Protein AF-A0A8S2UIT4-F1 (afdb_monomer_lite)

Sequence (67 aa):
MIKASEGGGGKGIRKCTKSTEFEHLFRQVQTEVPGSPIFLMKYADSCRHLEVQIIADESGQAISLFG

Organism: NCBI:txid392030

Foldseek 3Di:
DKAFPPDDPPWLDDDDDDPVCVVVSNVRSCVRPPPTDIDDDDDDPPDDDDDWDWDDDPVGDIDTDGD

InterPro domains:
  IPR005479 Carbamoyl phosphate synthase, ATP-binding domain [PF02786] (1-65)
  IPR049076 Acetyl-CoA carboxylase [PTHR45728] (1-67)

Secondary structure (DSSP, 8-state):
-EEETT--TTTTEE---SGGGHHHHHHHHHHHSTT--EEE-PPPPS-------EEE-TTS-EEE---

Radius of gyration: 16.32 Å; chains: 1; bounding box: 31×27×43 Å

pLDDT: mean 97.26, std 1.67, range [89.31, 98.62]

Structure (mmCIF, N/CA/C/O backbone):
data_AF-A0A8S2UIT4-F1
#
_entry.id   AF-A0A8S2UIT4-F1
#
loop_
_atom_site.group_PDB
_atom_site.id
_atom_site.type_symbol
_atom_site.label_atom_id
_atom_site.label_alt_id
_atom_site.label_comp_id
_atom_site.label_asym_id
_atom_site.label_entity_id
_atom_site.label_seq_id
_atom_site.pdbx_PDB_ins_code
_atom_site.Cartn_x
_atom_site.Cartn_y
_atom_site.Cartn_z
_atom_site.occupancy
_atom_site.B_iso_or_equiv
_atom_site.auth_seq_id
_atom_site.auth_comp_id
_atom_site.auth_asym_id
_atom_site.auth_atom_id
_atom_si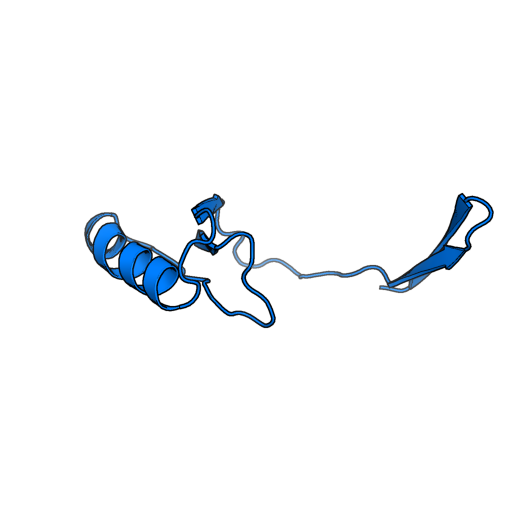te.pdbx_PDB_model_num
ATOM 1 N N . MET A 1 1 ? -10.792 1.272 5.045 1.00 97.25 1 MET A N 1
ATOM 2 C CA . MET A 1 1 ? -9.348 1.341 5.351 1.00 97.25 1 MET A CA 1
ATOM 3 C C . MET A 1 1 ? -8.968 2.792 5.543 1.00 97.25 1 MET A C 1
ATOM 5 O O . MET A 1 1 ? -9.421 3.612 4.753 1.00 97.25 1 MET A O 1
ATOM 9 N N . ILE A 1 2 ? -8.169 3.081 6.565 1.00 98.44 2 ILE A N 1
ATOM 10 C CA . ILE A 1 2 ? -7.511 4.372 6.788 1.00 98.44 2 ILE A CA 1
ATOM 11 C C . ILE A 1 2 ? -6.066 4.209 6.316 1.00 98.44 2 ILE A C 1
ATOM 13 O O . ILE A 1 2 ? -5.420 3.239 6.726 1.00 98.44 2 ILE A O 1
ATOM 17 N N . LYS A 1 3 ? -5.592 5.082 5.423 1.00 98.56 3 LYS A N 1
ATOM 18 C CA . LYS A 1 3 ? -4.263 4.976 4.810 1.00 98.56 3 LYS A CA 1
ATOM 19 C C . LYS A 1 3 ? -3.553 6.323 4.743 1.00 98.56 3 LYS A C 1
ATOM 21 O O . LYS A 1 3 ? -4.142 7.284 4.259 1.00 98.56 3 LYS A O 1
ATOM 26 N N . ALA A 1 4 ? -2.294 6.358 5.163 1.00 98.62 4 ALA A N 1
ATOM 27 C CA . ALA A 1 4 ? -1.361 7.425 4.812 1.00 98.62 4 ALA A CA 1
ATOM 28 C C . ALA A 1 4 ? -0.934 7.287 3.338 1.00 98.62 4 ALA A C 1
ATOM 30 O O . ALA A 1 4 ? -0.726 6.168 2.861 1.00 98.62 4 ALA A O 1
ATOM 31 N N . SER A 1 5 ? -0.810 8.399 2.612 1.00 97.88 5 SER A N 1
ATOM 32 C CA . SER A 1 5 ? -0.418 8.413 1.194 1.00 97.88 5 SER A CA 1
ATOM 33 C C . SER A 1 5 ? 1.058 8.095 0.973 1.00 97.88 5 SER A C 1
ATOM 35 O O . SER A 1 5 ? 1.416 7.567 -0.072 1.00 97.88 5 SER A O 1
ATOM 37 N N . GLU A 1 6 ? 1.901 8.394 1.958 1.00 98.06 6 GLU A N 1
ATOM 38 C CA . GLU A 1 6 ? 3.362 8.242 1.891 1.00 98.06 6 GLU A CA 1
ATOM 39 C C . GLU A 1 6 ? 3.848 7.038 2.720 1.00 98.06 6 GLU A C 1
ATOM 41 O O . GLU A 1 6 ? 5.033 6.896 3.017 1.00 98.06 6 GLU A O 1
ATOM 46 N N . GLY A 1 7 ? 2.929 6.149 3.114 1.00 94.25 7 GLY A N 1
ATOM 47 C CA . GLY A 1 7 ? 3.250 4.897 3.795 1.00 94.25 7 GLY A CA 1
ATOM 48 C C . GLY A 1 7 ? 3.779 3.828 2.831 1.00 94.25 7 GLY A C 1
ATOM 49 O O . GLY A 1 7 ? 3.214 3.610 1.762 1.00 94.25 7 GLY A O 1
ATOM 50 N N . GLY A 1 8 ? 4.837 3.114 3.227 1.00 93.69 8 GLY A N 1
ATOM 51 C CA . GLY A 1 8 ? 5.430 2.005 2.469 1.00 93.69 8 GLY A CA 1
ATOM 52 C C . GLY A 1 8 ? 5.573 0.735 3.311 1.00 93.69 8 GLY A C 1
ATOM 53 O O . GLY A 1 8 ? 5.661 0.800 4.538 1.00 93.69 8 GLY A O 1
ATOM 54 N N . GLY A 1 9 ? 5.573 -0.437 2.667 1.00 93.50 9 GLY A N 1
ATOM 55 C CA . GLY A 1 9 ? 5.792 -1.724 3.349 1.00 93.50 9 GLY A CA 1
ATOM 56 C C . GLY A 1 9 ? 4.734 -2.077 4.403 1.00 93.50 9 GLY A C 1
ATOM 57 O O . GLY A 1 9 ? 5.045 -2.719 5.400 1.00 93.50 9 GLY A O 1
ATOM 58 N N . GLY A 1 10 ? 3.494 -1.612 4.221 1.00 92.81 10 GLY A N 1
ATOM 59 C CA . GLY A 1 10 ? 2.398 -1.827 5.171 1.00 92.81 10 GLY A CA 1
ATOM 60 C C . GLY A 1 10 ? 2.263 -0.759 6.262 1.00 92.81 10 GLY A C 1
ATOM 61 O O . GLY A 1 10 ? 1.293 -0.807 7.020 1.00 92.81 10 GLY A O 1
ATOM 62 N N . LYS A 1 11 ? 3.174 0.224 6.326 1.00 96.69 11 LYS A N 1
ATOM 63 C CA . LYS A 1 11 ? 3.092 1.311 7.307 1.00 96.69 11 LYS A CA 1
ATOM 64 C C . LYS A 1 11 ? 1.956 2.288 7.020 1.00 96.69 11 LYS A C 1
ATOM 66 O O . LYS A 1 11 ? 1.685 2.619 5.869 1.00 96.69 11 LYS A O 1
ATOM 71 N N . GLY A 1 12 ? 1.321 2.783 8.078 1.00 97.81 12 GLY A N 1
ATOM 72 C CA . GLY A 1 12 ? 0.273 3.803 7.993 1.00 97.81 12 GLY A CA 1
ATOM 73 C C . GLY A 1 12 ? -1.051 3.263 7.454 1.00 97.81 12 GLY A C 1
ATOM 74 O O . GLY A 1 12 ? -1.789 3.987 6.790 1.00 97.81 12 GLY A O 1
ATOM 75 N N . ILE A 1 13 ? -1.353 1.986 7.706 1.00 97.94 13 ILE A N 1
ATOM 76 C CA . ILE A 1 13 ? -2.569 1.317 7.229 1.00 97.94 13 ILE A CA 1
ATOM 77 C C . ILE A 1 13 ? -3.346 0.748 8.421 1.00 97.94 13 ILE A C 1
ATOM 79 O O . ILE A 1 13 ? -2.807 -0.023 9.216 1.00 97.94 13 ILE A O 1
ATOM 83 N N . ARG A 1 14 ? -4.639 1.077 8.538 1.00 98.00 14 ARG A N 1
ATOM 84 C CA . ARG A 1 14 ? -5.555 0.472 9.524 1.00 98.00 14 ARG A CA 1
ATOM 85 C C . ARG A 1 14 ? -6.886 0.061 8.894 1.00 98.00 14 ARG A C 1
ATOM 87 O O . ARG A 1 14 ? -7.485 0.795 8.099 1.00 98.00 14 ARG A O 1
ATOM 94 N N . LYS A 1 15 ? -7.388 -1.117 9.273 1.00 97.38 15 LYS A N 1
ATOM 95 C CA . LYS A 1 15 ? -8.767 -1.547 8.995 1.00 97.38 15 LYS A CA 1
ATOM 96 C C . LYS A 1 15 ? -9.653 -1.057 10.139 1.00 97.38 15 LYS A C 1
ATOM 98 O O . LYS A 1 15 ? -9.426 -1.425 11.280 1.00 97.38 15 LYS A O 1
ATOM 103 N N . CYS A 1 16 ? -10.640 -0.226 9.824 1.00 97.56 16 CYS A N 1
ATOM 104 C CA . CYS A 1 16 ? -11.635 0.267 10.775 1.00 97.56 16 CYS A CA 1
ATOM 105 C C . CYS A 1 16 ? -12.977 -0.390 10.444 1.00 97.56 16 CYS A C 1
ATOM 107 O O . CYS A 1 16 ? -13.386 -0.357 9.279 1.00 97.56 16 CYS A O 1
ATOM 109 N N . THR A 1 17 ? -13.615 -1.024 11.431 1.00 96.38 17 THR A N 1
ATOM 110 C CA . THR A 1 17 ? -14.877 -1.764 11.236 1.00 96.38 17 THR A CA 1
ATOM 111 C C . THR A 1 17 ? -16.069 -1.094 11.902 1.00 96.38 17 THR A C 1
ATOM 113 O O . THR A 1 17 ? -17.203 -1.318 11.483 1.00 96.38 17 THR A O 1
ATOM 116 N N . LYS A 1 18 ? -15.819 -0.240 12.899 1.00 97.31 18 LYS A N 1
ATOM 117 C CA . LYS A 1 18 ? -16.843 0.505 13.632 1.00 97.31 18 LYS A CA 1
ATOM 118 C C . LYS A 1 18 ? -16.477 1.981 13.686 1.00 97.31 18 LYS A C 1
ATOM 120 O O . LYS A 1 18 ? -15.320 2.332 13.892 1.00 97.31 18 LYS A O 1
ATOM 125 N N . SER A 1 19 ? -17.472 2.858 13.575 1.00 96.88 19 SER A N 1
ATOM 126 C CA . SER A 1 19 ? -17.269 4.312 13.662 1.00 96.88 19 SER A CA 1
ATOM 127 C C . SER A 1 19 ? -16.611 4.743 14.976 1.00 96.88 19 SER A C 1
ATOM 129 O O . SER A 1 19 ? -15.780 5.645 14.976 1.00 96.88 19 SER A O 1
ATOM 131 N N . THR A 1 20 ? -16.909 4.049 16.077 1.00 98.19 20 THR A N 1
ATOM 132 C CA . THR A 1 20 ? -16.339 4.301 17.410 1.00 98.19 20 THR A CA 1
ATOM 133 C C . THR A 1 20 ? -14.825 4.088 17.484 1.00 98.19 20 THR A C 1
ATOM 135 O O . THR A 1 20 ? -14.174 4.634 18.365 1.00 98.19 20 THR A O 1
ATOM 138 N N . GLU A 1 21 ? -14.249 3.297 16.578 1.00 97.94 21 GLU A N 1
ATOM 139 C CA . GLU A 1 21 ? -12.807 3.007 16.532 1.00 97.94 21 GLU A CA 1
ATOM 140 C C . GLU A 1 21 ? -12.045 4.026 15.672 1.00 97.94 21 GLU A C 1
ATOM 142 O O . GLU A 1 21 ? -10.816 4.101 15.728 1.00 97.94 21 GLU A O 1
ATOM 147 N N . PHE A 1 22 ? -12.761 4.803 14.853 1.00 98.31 22 PHE A N 1
ATOM 148 C CA . PHE A 1 22 ? -12.173 5.579 13.769 1.00 98.31 22 PHE A CA 1
ATOM 149 C C . PHE A 1 22 ? -11.151 6.602 14.258 1.00 98.31 22 PHE A C 1
ATOM 151 O O . PHE A 1 22 ? -10.041 6.636 13.738 1.00 98.31 22 PHE A O 1
ATOM 158 N N . GLU A 1 23 ? -11.502 7.407 15.261 1.00 98.31 23 GLU A N 1
ATOM 159 C CA . GLU A 1 23 ? -10.636 8.482 15.751 1.00 98.31 23 GLU A CA 1
ATOM 160 C C . GLU A 1 23 ? -9.305 7.942 16.289 1.00 98.31 23 GLU A C 1
ATOM 162 O O . GLU A 1 23 ? -8.235 8.457 15.963 1.00 98.31 23 GLU A O 1
ATOM 167 N N . HIS A 1 24 ? -9.359 6.853 17.059 1.00 98.38 24 HIS A N 1
ATOM 168 C CA . HIS A 1 24 ? -8.166 6.199 17.583 1.00 98.38 24 HIS A CA 1
ATOM 169 C C . HIS A 1 24 ? -7.278 5.654 16.456 1.00 98.38 24 HIS A C 1
ATOM 171 O O . HIS A 1 24 ? -6.077 5.926 16.424 1.00 98.38 24 HIS A O 1
ATOM 177 N N . LEU A 1 25 ? -7.865 4.924 15.503 1.00 98.62 25 LEU A N 1
ATOM 178 C CA . LEU A 1 25 ? -7.133 4.335 14.379 1.00 98.62 25 LEU A CA 1
ATOM 179 C C . LEU A 1 25 ? -6.570 5.401 13.430 1.00 98.62 25 LEU A C 1
ATOM 181 O O . LEU A 1 25 ? -5.479 5.224 12.891 1.00 98.62 25 LEU A O 1
ATOM 185 N N . PHE A 1 26 ? -7.278 6.514 13.244 1.00 98.50 26 PHE A N 1
ATOM 186 C CA . PHE A 1 26 ? -6.803 7.648 12.456 1.00 98.50 26 PHE A CA 1
ATOM 187 C C . PHE A 1 26 ? -5.562 8.280 13.091 1.00 98.50 26 PHE A C 1
ATOM 189 O O . PHE A 1 26 ? -4.553 8.463 12.410 1.00 98.50 26 PHE A O 1
ATOM 196 N N . ARG A 1 27 ? -5.588 8.529 14.409 1.00 98.38 27 ARG A N 1
ATOM 197 C CA . ARG A 1 27 ? -4.422 9.045 15.146 1.00 98.38 27 ARG A CA 1
ATOM 198 C C . ARG A 1 27 ? -3.227 8.095 15.064 1.00 98.38 27 ARG A C 1
ATOM 200 O O . ARG A 1 27 ? -2.111 8.560 14.876 1.00 98.38 27 ARG A O 1
ATOM 207 N N . GLN A 1 28 ? -3.448 6.778 15.129 1.00 98.38 28 GLN A N 1
ATOM 208 C CA . GLN A 1 28 ? -2.368 5.803 14.932 1.00 98.38 28 GLN A CA 1
ATOM 209 C C . GLN A 1 28 ? -1.697 5.946 13.559 1.00 98.38 28 GLN A C 1
ATOM 211 O O . GLN A 1 28 ? -0.471 5.950 13.491 1.00 98.38 28 GLN A O 1
ATOM 216 N N . VAL A 1 29 ? -2.476 6.087 12.480 1.00 98.56 29 VAL A N 1
ATOM 217 C CA . VAL A 1 29 ? -1.929 6.306 11.127 1.00 98.56 29 VAL A CA 1
ATOM 218 C C . VAL A 1 29 ? -1.144 7.619 11.061 1.00 98.56 29 VAL A C 1
ATOM 220 O O . VAL A 1 29 ? -0.044 7.635 10.516 1.00 98.56 29 VAL A O 1
ATOM 223 N N . GLN A 1 30 ? -1.665 8.689 11.668 1.00 98.31 30 GLN A N 1
ATOM 224 C CA . GLN A 1 30 ? -1.000 9.994 11.722 1.00 98.31 30 GLN A CA 1
ATOM 225 C C . GLN A 1 30 ? 0.336 9.949 12.476 1.00 98.31 30 GLN A C 1
ATOM 227 O O . GLN A 1 30 ? 1.290 10.607 12.075 1.00 98.31 30 GLN A O 1
ATOM 232 N N . THR A 1 31 ? 0.424 9.180 13.564 1.00 98.06 31 THR A N 1
ATOM 233 C CA . THR A 1 31 ? 1.679 8.990 14.305 1.00 98.06 31 THR A CA 1
ATOM 234 C C . THR A 1 31 ? 2.666 8.105 13.547 1.00 98.06 31 THR A C 1
ATOM 236 O O . THR A 1 31 ? 3.868 8.339 13.612 1.00 98.06 31 THR A O 1
ATOM 239 N N . GLU A 1 32 ? 2.181 7.087 12.835 1.00 97.88 32 GLU A N 1
ATOM 240 C CA . GLU A 1 32 ? 3.029 6.147 12.099 1.00 97.88 32 GLU A CA 1
ATOM 241 C C . GLU A 1 32 ? 3.674 6.778 10.858 1.00 97.88 32 GLU A C 1
ATOM 243 O O . GLU A 1 32 ? 4.810 6.440 10.523 1.00 97.88 32 GLU A O 1
ATOM 248 N N . VAL A 1 33 ? 2.974 7.714 10.205 1.00 98.25 33 VAL A N 1
ATOM 249 C CA . VAL A 1 33 ? 3.489 8.484 9.063 1.00 98.25 33 VAL A CA 1
ATOM 250 C C . VAL A 1 33 ? 3.214 9.984 9.280 1.00 98.25 33 VAL A C 1
ATOM 252 O O . VAL A 1 33 ? 2.253 10.529 8.730 1.00 98.25 33 VAL A O 1
ATOM 255 N N . PRO A 1 34 ? 4.026 10.670 10.112 1.00 97.94 34 PRO A N 1
ATOM 256 C CA . PRO A 1 34 ? 3.808 12.073 10.460 1.00 97.94 34 PRO A CA 1
ATOM 257 C C . PRO A 1 34 ? 3.815 12.994 9.239 1.00 97.94 34 PRO A C 1
ATOM 259 O O . PRO A 1 34 ? 4.712 12.925 8.406 1.00 97.94 34 PRO A O 1
ATOM 262 N N . GLY A 1 35 ? 2.822 13.881 9.152 1.00 97.44 35 GLY A N 1
ATOM 263 C CA . GLY A 1 35 ? 2.705 14.872 8.074 1.00 97.44 35 GLY A CA 1
ATOM 264 C C . GLY A 1 35 ? 2.137 14.341 6.754 1.00 97.44 35 GLY A C 1
ATOM 265 O O . GLY A 1 35 ? 1.720 15.146 5.925 1.00 97.44 35 GLY A O 1
ATOM 266 N N . SER A 1 36 ? 2.040 13.019 6.578 1.00 98.44 36 SER A N 1
ATOM 267 C CA . SER A 1 36 ? 1.480 12.438 5.359 1.00 98.44 36 SER A CA 1
ATOM 268 C C . SER A 1 36 ? -0.034 12.678 5.266 1.00 98.44 36 SER A C 1
ATOM 270 O O . SER A 1 36 ? -0.755 12.465 6.251 1.00 98.44 36 SER A O 1
ATOM 272 N N . PRO A 1 37 ? -0.554 13.076 4.090 1.00 98.56 37 PRO A N 1
ATOM 273 C CA . PRO A 1 37 ? -1.987 13.079 3.824 1.00 98.56 37 PRO A CA 1
ATOM 274 C C . PRO A 1 37 ? -2.631 11.712 4.099 1.00 98.56 37 PRO A C 1
ATOM 276 O O . PRO A 1 37 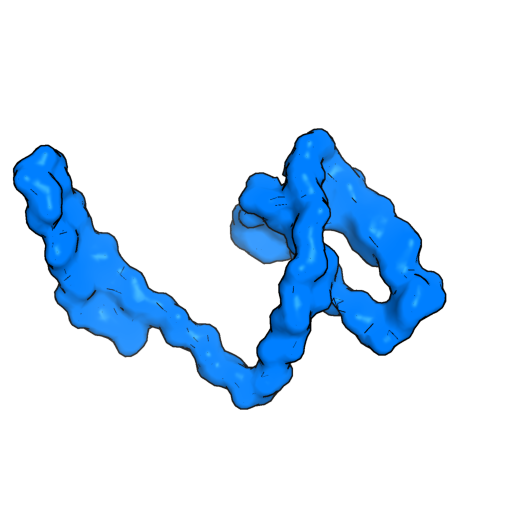? -2.108 10.666 3.715 1.00 98.56 37 PRO A O 1
ATOM 279 N N . ILE A 1 38 ? -3.803 11.711 4.739 1.00 98.50 38 ILE A N 1
ATOM 280 C CA . ILE A 1 38 ? -4.554 10.488 5.048 1.00 98.50 38 ILE A CA 1
ATOM 281 C C . ILE A 1 38 ? -5.831 10.450 4.215 1.00 98.50 38 ILE A C 1
ATOM 283 O O . ILE A 1 38 ? -6.587 11.419 4.172 1.00 98.50 38 ILE A O 1
ATOM 287 N N . PHE A 1 39 ? -6.104 9.303 3.598 1.00 98.44 39 PHE A N 1
ATOM 288 C CA . PHE A 1 39 ? -7.319 9.061 2.828 1.00 98.44 39 PHE A CA 1
ATOM 289 C C . PHE A 1 39 ? -8.040 7.791 3.288 1.00 98.44 39 PHE A C 1
ATOM 291 O O . PHE A 1 39 ? -7.482 6.911 3.956 1.00 98.44 39 PHE A O 1
ATOM 298 N N . LEU A 1 40 ? -9.317 7.699 2.914 1.00 98.00 40 LEU A N 1
ATOM 299 C CA . LEU A 1 40 ? -10.148 6.527 3.153 1.00 98.00 40 LEU A CA 1
ATOM 300 C C . LEU A 1 40 ? -10.377 5.777 1.848 1.00 98.00 40 LEU A C 1
ATOM 302 O O . LEU A 1 40 ? -10.707 6.367 0.824 1.00 98.00 40 LEU A O 1
ATOM 306 N N . MET A 1 41 ? -10.260 4.454 1.904 1.00 96.69 41 MET A N 1
ATOM 307 C CA . MET A 1 41 ? -10.658 3.578 0.804 1.00 96.69 41 MET A CA 1
ATOM 308 C C . MET A 1 41 ? -11.553 2.451 1.311 1.00 96.69 41 MET A C 1
ATOM 310 O O . MET A 1 41 ? -11.394 1.968 2.443 1.00 96.69 41 MET A O 1
ATOM 314 N N . LYS A 1 42 ? -12.483 1.998 0.465 1.00 96.12 42 LYS A N 1
ATOM 315 C CA . LYS A 1 42 ? -13.298 0.814 0.748 1.00 96.12 42 LYS A CA 1
ATOM 316 C C . LYS A 1 42 ? -12.382 -0.404 0.901 1.00 96.12 42 LYS A C 1
ATOM 318 O O . LYS A 1 42 ? -11.437 -0.581 0.139 1.00 96.12 42 LYS A O 1
ATOM 323 N N . TYR A 1 43 ? -12.636 -1.212 1.926 1.00 96.00 43 TYR A N 1
ATOM 324 C CA . TYR A 1 43 ? -11.934 -2.479 2.105 1.00 96.00 43 TYR A CA 1
ATOM 325 C C . TYR A 1 43 ? -12.516 -3.506 1.131 1.00 96.00 43 TYR A C 1
ATOM 327 O O . TYR A 1 43 ? -13.727 -3.731 1.140 1.00 96.00 43 TYR A O 1
ATOM 335 N N . ALA A 1 44 ? -11.664 -4.081 0.285 1.00 94.94 44 ALA A N 1
ATOM 336 C CA . ALA A 1 44 ? -12.008 -5.232 -0.536 1.00 94.94 44 ALA A CA 1
ATOM 337 C C . ALA A 1 44 ? -11.728 -6.495 0.283 1.00 94.94 44 ALA A C 1
ATOM 339 O O . ALA A 1 44 ? -10.604 -6.694 0.743 1.00 94.94 44 ALA A O 1
ATOM 340 N N . ASP A 1 45 ? -12.765 -7.295 0.510 1.00 94.81 45 ASP A N 1
ATOM 341 C CA . ASP A 1 45 ? -12.677 -8.548 1.253 1.00 94.81 45 ASP A CA 1
ATOM 342 C C . ASP A 1 45 ? -12.699 -9.738 0.289 1.00 94.81 45 ASP A C 1
ATOM 344 O O . ASP A 1 45 ? -13.256 -9.633 -0.805 1.00 94.81 45 ASP A O 1
ATOM 348 N N . SER A 1 46 ? -12.109 -10.864 0.695 1.00 95.50 46 SER A N 1
ATOM 349 C CA . SER A 1 46 ? -12.096 -12.117 -0.080 1.00 95.50 46 SER A CA 1
ATOM 350 C C . SER A 1 46 ? -11.645 -11.956 -1.544 1.00 95.50 46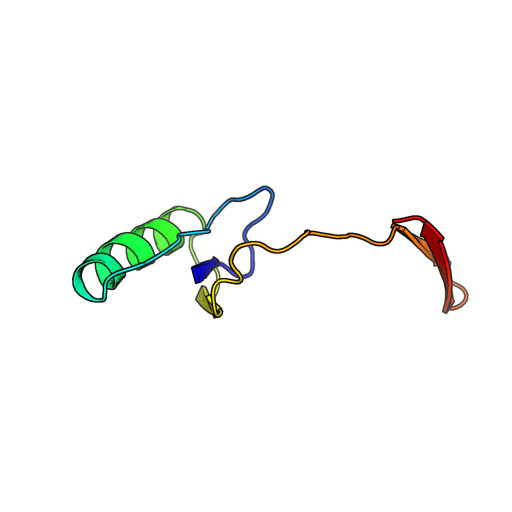 SER A C 1
ATOM 352 O O . SER A 1 46 ? -12.192 -12.576 -2.454 1.00 95.50 46 SER A O 1
ATOM 354 N N . CYS A 1 47 ? -10.637 -11.115 -1.786 1.00 95.50 47 CYS A N 1
ATOM 355 C CA . CYS A 1 47 ? -10.083 -10.861 -3.115 1.00 95.50 47 CYS A CA 1
ATOM 356 C C . CYS A 1 47 ? -8.667 -11.429 -3.266 1.00 95.50 47 CYS A C 1
ATOM 358 O O . CYS A 1 47 ? -7.901 -11.482 -2.303 1.00 95.50 47 CYS A O 1
ATOM 360 N N . ARG A 1 48 ? -8.284 -11.779 -4.501 1.00 96.88 48 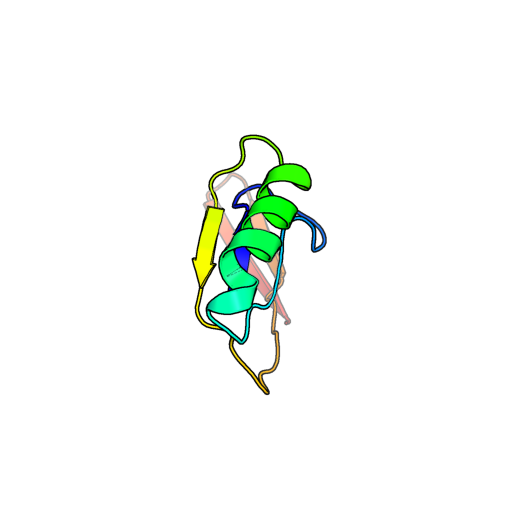ARG A N 1
ATOM 361 C CA . ARG A 1 48 ? -6.870 -11.980 -4.840 1.00 96.88 48 ARG A CA 1
ATOM 362 C C . ARG A 1 48 ? -6.214 -10.627 -5.087 1.00 96.88 48 ARG A C 1
ATOM 364 O O . ARG A 1 48 ? -6.746 -9.824 -5.849 1.00 96.88 48 ARG A O 1
ATOM 371 N N . HIS A 1 49 ? -5.069 -10.400 -4.454 1.00 95.62 49 HIS A N 1
ATOM 372 C CA . HIS A 1 49 ? -4.167 -9.320 -4.829 1.00 95.62 49 HIS A CA 1
ATOM 373 C C . HIS A 1 49 ? -3.287 -9.843 -5.964 1.00 95.62 49 HIS A C 1
ATOM 375 O O . HIS A 1 49 ? -2.620 -10.857 -5.780 1.00 95.62 49 HIS A O 1
ATOM 381 N N . LEU A 1 50 ? -3.330 -9.193 -7.125 1.00 96.81 50 LEU A N 1
ATOM 382 C CA . LEU A 1 50 ? -2.482 -9.513 -8.271 1.00 96.81 50 LEU A CA 1
ATOM 383 C C . LEU A 1 50 ? -1.651 -8.279 -8.610 1.00 96.81 50 LEU A C 1
ATOM 385 O O . LEU A 1 50 ? -2.172 -7.163 -8.572 1.00 96.81 50 LEU A O 1
ATOM 389 N N . GLU A 1 51 ? -0.38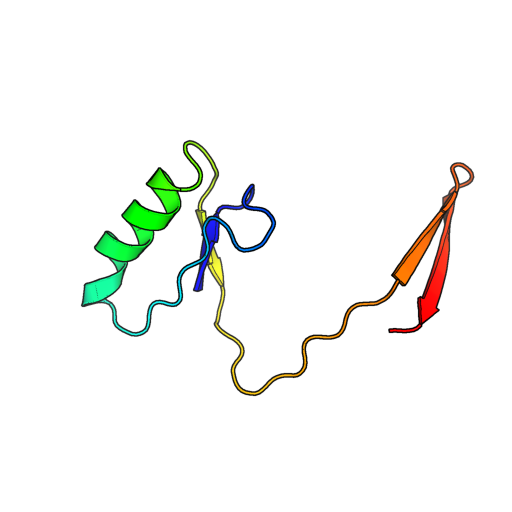7 -8.489 -8.946 1.00 97.38 51 GLU A N 1
ATOM 390 C CA . GLU A 1 51 ? 0.548 -7.445 -9.358 1.00 97.38 51 GLU A CA 1
ATOM 391 C C . GLU A 1 51 ? 1.085 -7.809 -10.743 1.00 97.38 51 GLU A C 1
ATOM 393 O O . GLU A 1 51 ? 1.263 -8.983 -11.043 1.00 97.38 51 GLU A O 1
ATOM 398 N N . VAL A 1 52 ? 1.322 -6.819 -11.603 1.00 97.94 52 VAL A N 1
ATOM 399 C CA . VAL A 1 52 ? 1.927 -7.044 -12.923 1.00 97.94 52 VAL A CA 1
ATOM 400 C C . VAL A 1 52 ? 3.315 -6.432 -12.916 1.00 97.94 52 VAL A C 1
ATOM 402 O O . VAL A 1 52 ? 3.464 -5.240 -12.641 1.00 97.94 52 VAL A O 1
ATOM 405 N N . GLN A 1 53 ? 4.330 -7.226 -13.253 1.00 98.50 53 GLN A N 1
ATOM 406 C CA . GLN A 1 53 ? 5.685 -6.708 -13.393 1.00 98.50 53 GLN A CA 1
ATOM 407 C C . GLN A 1 53 ? 5.800 -5.865 -14.667 1.00 98.50 53 GLN A C 1
ATOM 409 O O . GLN A 1 53 ? 5.590 -6.371 -15.773 1.00 98.50 53 GLN A O 1
ATOM 414 N N . ILE A 1 54 ? 6.188 -4.600 -14.502 1.00 97.88 54 ILE A N 1
ATOM 415 C CA . ILE A 1 54 ? 6.439 -3.650 -15.593 1.00 97.88 54 ILE A CA 1
ATOM 416 C C . ILE A 1 54 ? 7.945 -3.384 -15.718 1.00 97.88 54 ILE A C 1
ATOM 418 O O . ILE A 1 54 ? 8.641 -3.283 -14.706 1.00 97.88 54 ILE A O 1
ATOM 422 N N . ILE A 1 55 ? 8.438 -3.270 -16.953 1.00 98.06 55 ILE A N 1
ATOM 423 C CA . ILE A 1 55 ? 9.777 -2.765 -17.298 1.00 98.06 55 ILE A CA 1
ATOM 424 C C . ILE A 1 55 ? 9.589 -1.616 -18.290 1.00 98.06 55 ILE A C 1
ATOM 426 O O . ILE A 1 55 ? 8.836 -1.769 -19.250 1.00 98.06 55 ILE A O 1
ATOM 430 N N . ALA A 1 56 ? 10.256 -0.483 -18.066 1.00 98.31 56 ALA A N 1
ATOM 431 C CA . ALA A 1 56 ? 10.199 0.678 -18.951 1.00 98.31 56 ALA A CA 1
ATOM 432 C C . ALA A 1 56 ? 11.600 1.227 -19.250 1.00 98.31 56 ALA A C 1
ATOM 434 O O . ALA A 1 56 ? 12.491 1.126 -18.404 1.00 98.31 56 ALA A O 1
ATOM 435 N N . ASP A 1 57 ? 11.776 1.805 -20.437 1.00 98.19 57 ASP A N 1
ATOM 436 C CA . ASP A 1 57 ? 12.995 2.494 -20.860 1.00 98.19 57 ASP A CA 1
ATOM 437 C C . ASP A 1 57 ? 12.793 4.014 -21.021 1.00 98.19 57 ASP A C 1
ATOM 439 O O . ASP A 1 57 ? 11.676 4.533 -20.962 1.00 98.19 57 ASP A O 1
ATOM 443 N N . GLU A 1 58 ? 13.893 4.746 -21.217 1.00 98.19 58 GLU A N 1
ATOM 444 C CA . GLU A 1 58 ? 13.885 6.211 -21.362 1.00 98.19 58 GLU A CA 1
ATOM 445 C C . GLU A 1 58 ? 13.362 6.692 -22.726 1.00 98.19 58 GLU A C 1
ATOM 447 O O . GLU A 1 58 ? 13.046 7.871 -22.883 1.00 98.19 58 GLU A O 1
ATOM 452 N N . SER A 1 59 ? 13.239 5.796 -23.712 1.00 97.94 59 SER A N 1
ATOM 453 C CA . SER A 1 59 ? 12.659 6.114 -25.022 1.00 97.94 59 SER A CA 1
ATOM 454 C C . SER A 1 59 ? 11.126 6.160 -24.993 1.00 97.94 59 SER A C 1
ATOM 456 O O . SER A 1 59 ? 10.494 6.560 -25.973 1.00 97.94 59 SER A O 1
ATOM 458 N N . GLY A 1 60 ? 10.529 5.793 -23.853 1.00 97.75 60 GLY A N 1
ATOM 459 C CA . GLY A 1 60 ? 9.089 5.782 -23.623 1.00 97.75 60 GLY A CA 1
ATOM 460 C C . GLY A 1 60 ? 8.439 4.421 -23.864 1.00 97.75 60 GLY A C 1
ATOM 461 O O . GLY A 1 60 ? 7.209 4.332 -23.838 1.00 97.75 60 GLY A O 1
ATOM 462 N N . GLN A 1 61 ? 9.217 3.356 -24.087 1.00 97.94 61 GLN A N 1
ATOM 463 C CA . GLN A 1 61 ? 8.675 2.006 -24.197 1.00 97.94 61 GLN A CA 1
ATOM 464 C C . GLN A 1 61 ? 8.449 1.412 -22.802 1.00 97.94 61 GLN A C 1
ATOM 466 O O . GLN A 1 61 ? 9.324 1.467 -21.943 1.00 97.94 61 GLN A O 1
ATOM 471 N N . ALA A 1 62 ? 7.284 0.796 -22.585 1.00 98.25 62 ALA A N 1
ATOM 472 C CA . ALA A 1 62 ? 6.981 0.021 -21.384 1.00 98.25 62 ALA A CA 1
ATOM 473 C C . ALA A 1 62 ? 6.353 -1.324 -21.767 1.00 98.25 62 ALA A C 1
ATOM 475 O O . ALA A 1 62 ? 5.459 -1.381 -22.613 1.00 98.25 62 ALA A O 1
ATOM 476 N N . ILE A 1 63 ? 6.815 -2.405 -21.141 1.00 98.12 63 ILE A N 1
ATOM 477 C CA . ILE A 1 63 ? 6.315 -3.767 -21.348 1.00 98.12 63 ILE A CA 1
ATOM 478 C C . ILE A 1 63 ? 5.861 -4.386 -20.027 1.00 98.12 63 ILE A C 1
ATOM 480 O O . ILE A 1 63 ? 6.379 -4.056 -18.958 1.00 98.12 63 ILE A O 1
ATOM 484 N N . SER A 1 64 ? 4.923 -5.328 -20.112 1.00 98.38 64 SER A N 1
ATOM 485 C CA . SER A 1 64 ? 4.591 -6.242 -19.019 1.00 98.38 64 SER A CA 1
ATOM 486 C C . SER A 1 64 ? 5.317 -7.573 -19.193 1.00 98.38 64 SER A C 1
ATOM 488 O O . SER A 1 64 ? 5.451 -8.054 -20.318 1.00 98.38 64 SER A O 1
ATOM 490 N N . LEU A 1 65 ? 5.713 -8.202 -18.088 1.00 97.06 65 LEU A N 1
ATOM 491 C CA . LEU A 1 65 ? 6.113 -9.610 -18.078 1.00 97.06 65 LEU A CA 1
ATOM 492 C C . LEU A 1 65 ? 4.899 -10.490 -17.736 1.00 97.06 65 LEU A C 1
ATOM 494 O O . LEU A 1 65 ? 3.990 -10.642 -18.548 1.00 97.06 65 LEU A O 1
ATOM 498 N N . PHE A 1 66 ? 4.862 -11.023 -16.517 1.00 95.69 66 PHE A N 1
ATOM 499 C CA . PHE A 1 66 ? 3.777 -11.838 -15.971 1.00 95.69 66 PHE A CA 1
ATOM 500 C C . PHE A 1 66 ? 3.311 -11.251 -14.624 1.00 95.69 66 PHE A C 1
ATOM 502 O O . PHE A 1 66 ? 3.873 -10.253 -14.155 1.00 95.69 66 PHE A O 1
ATOM 509 N N . GLY A 1 67 ? 2.290 -11.861 -14.018 1.00 89.31 67 GLY A N 1
ATOM 510 C CA . GLY A 1 67 ? 1.722 -11.509 -12.713 1.00 89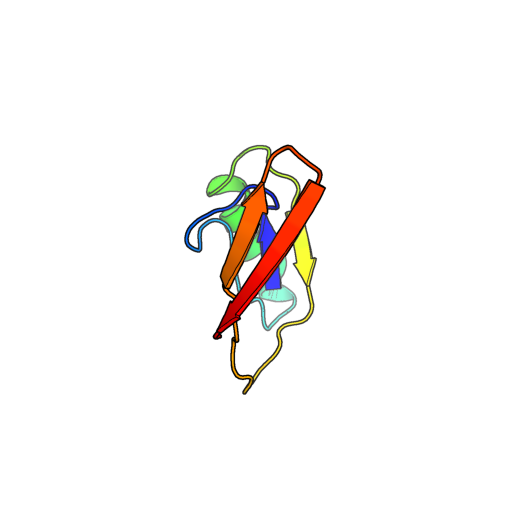.31 67 GLY A CA 1
ATOM 511 C C . GLY A 1 67 ? 1.036 -12.691 -12.045 1.00 89.31 67 GLY A C 1
ATOM 512 O O . GLY A 1 67 ? 0.839 -13.714 -12.744 1.00 89.31 67 GLY A O 1
#